Protein AF-A0A7C6R7B2-F1 (afdb_monomer)

pLDDT: mean 80.6, std 18.29, range [31.83, 97.38]

Mean predicted aligned error: 9.93 Å

Foldseek 3Di:
DDDPVRVVVLVVVCVVVVVVVCVVLVPLQWDWDADDPVCCVPVVDGTDTDGPWDDEAEDEAEDDPDDWDKFWPDAPPD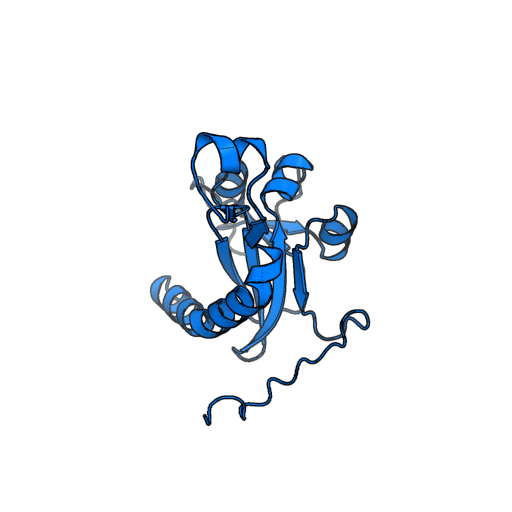DGRLNCLLVPVTQKYKYFYDDPSDTQKIWIFGSVLCNVVCVSVDDADWDADPVNRITIDTDHPVNCVVSPGTSDIDDPPPPPDPDPPPPDPPPPDD

Solvent-accessible surface area (backbone atoms only — not comparable to full-atom values): 10541 Å² total; per-residue (Å²): 132,84,51,71,67,57,51,50,60,55,52,57,67,47,46,62,60,49,49,54,53,50,62,75,42,39,79,81,56,40,48,77,42,73,44,52,73,69,49,33,76,73,65,75,40,90,61,40,80,42,68,76,60,87,42,72,43,79,45,78,38,71,70,67,98,70,77,55,54,68,43,38,66,38,39,84,91,46,90,32,52,45,60,41,54,72,73,55,74,36,38,30,37,41,43,33,35,23,52,96,88,39,83,64,29,36,39,32,34,35,39,57,54,39,56,74,70,42,68,78,73,54,93,66,79,66,49,64,42,97,81,70,53,39,18,30,33,76,41,48,57,68,59,38,51,76,71,68,25,56,77,47,72,43,57,83,89,49,90,86,70,88,77,82,79,75,79,74,91,77,84,84,82,132

Structure (mmCIF, N/CA/C/O backbone):
data_AF-A0A7C6R7B2-F1
#
_entry.id   AF-A0A7C6R7B2-F1
#
loop_
_atom_site.group_PDB
_atom_site.id
_atom_site.type_symbol
_atom_site.l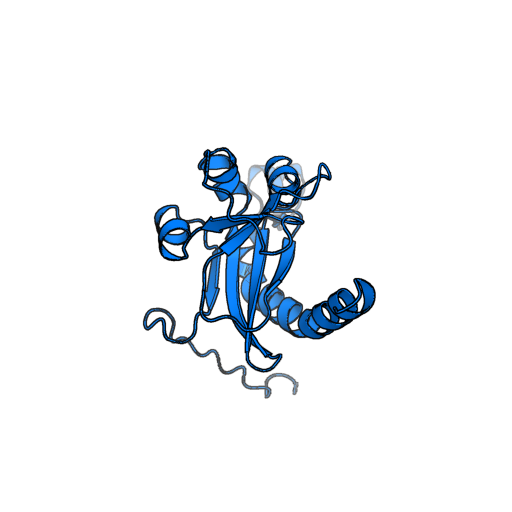abel_atom_id
_atom_site.label_alt_id
_atom_site.label_comp_id
_atom_site.label_asym_id
_atom_site.label_entity_id
_atom_site.label_seq_id
_atom_site.pdbx_PDB_ins_code
_atom_site.Cartn_x
_atom_site.Cartn_y
_atom_site.Cartn_z
_atom_site.occupancy
_atom_site.B_iso_or_equiv
_atom_site.auth_seq_id
_atom_site.auth_comp_id
_atom_site.auth_asym_id
_atom_site.auth_atom_id
_atom_site.pdbx_PDB_model_num
ATOM 1 N N . MET A 1 1 ? 18.801 2.587 -18.909 1.00 51.31 1 MET A N 1
ATOM 2 C CA . MET A 1 1 ? 18.522 2.787 -17.469 1.00 51.31 1 MET A CA 1
ATOM 3 C C . MET A 1 1 ? 17.674 4.034 -17.359 1.00 51.31 1 MET A C 1
ATOM 5 O O . MET A 1 1 ? 18.133 5.063 -17.830 1.00 51.31 1 MET A O 1
ATOM 9 N N . ASN A 1 2 ? 16.469 3.944 -16.797 1.00 64.12 2 ASN A N 1
ATOM 10 C CA . ASN A 1 2 ? 15.669 5.141 -16.526 1.00 64.12 2 ASN A CA 1
ATOM 11 C C . ASN A 1 2 ? 16.267 5.879 -15.327 1.00 64.12 2 ASN A C 1
ATOM 13 O O . ASN A 1 2 ? 16.659 5.254 -14.338 1.00 64.12 2 ASN A O 1
ATOM 17 N N . THR A 1 3 ? 16.313 7.198 -15.406 1.00 80.50 3 THR A N 1
ATOM 18 C CA . THR A 1 3 ? 16.703 8.072 -14.303 1.00 80.50 3 THR A CA 1
ATOM 19 C C . THR A 1 3 ? 15.649 8.049 -13.190 1.00 80.50 3 THR A C 1
ATOM 21 O O . THR A 1 3 ? 14.485 7.696 -13.400 1.00 80.50 3 THR A O 1
ATOM 24 N N . PHE A 1 4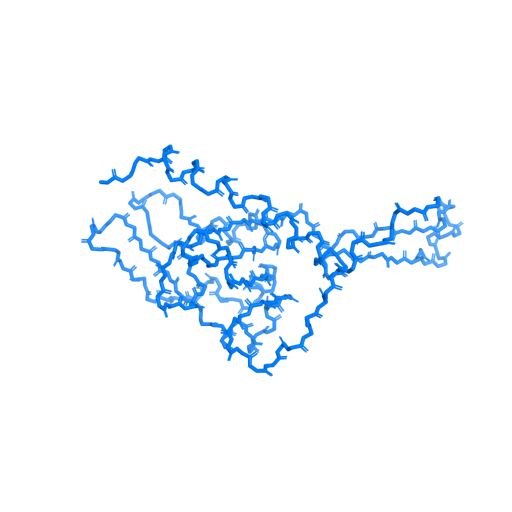 ? 16.039 8.448 -11.975 1.00 75.50 4 PHE A N 1
ATOM 25 C CA . PHE A 1 4 ? 15.098 8.611 -10.859 1.00 75.50 4 PHE A CA 1
ATOM 26 C C . PHE A 1 4 ? 13.929 9.538 -11.231 1.00 75.50 4 PHE A C 1
ATOM 28 O O . PHE A 1 4 ? 12.777 9.216 -10.948 1.00 75.50 4 PHE A O 1
ATOM 35 N N . ALA A 1 5 ? 14.222 10.645 -11.921 1.00 75.25 5 ALA A N 1
ATOM 36 C CA . ALA A 1 5 ? 13.223 11.615 -12.356 1.00 75.25 5 ALA A CA 1
ATOM 37 C C . ALA A 1 5 ? 12.204 11.009 -13.336 1.00 75.25 5 ALA A C 1
ATOM 39 O O . ALA A 1 5 ? 11.006 11.242 -13.197 1.00 75.25 5 ALA A O 1
ATOM 40 N N . GLU A 1 6 ? 12.651 10.186 -14.287 1.00 76.19 6 GLU A N 1
ATOM 41 C CA . GLU A 1 6 ? 11.761 9.505 -15.238 1.00 76.19 6 GLU A CA 1
ATOM 42 C C . GLU A 1 6 ? 10.869 8.462 -14.559 1.00 76.19 6 GLU A C 1
ATOM 44 O O . GLU A 1 6 ? 9.693 8.341 -14.903 1.00 76.19 6 GLU A O 1
ATOM 49 N N . ASN A 1 7 ? 11.398 7.729 -13.574 1.00 76.12 7 ASN A N 1
ATOM 50 C CA . ASN A 1 7 ? 10.598 6.781 -12.800 1.00 76.12 7 ASN A CA 1
ATOM 51 C C . ASN A 1 7 ? 9.548 7.499 -11.951 1.00 76.12 7 ASN A C 1
ATOM 53 O O . ASN A 1 7 ? 8.382 7.122 -12.004 1.00 76.12 7 ASN A O 1
ATOM 57 N N . LYS A 1 8 ? 9.933 8.577 -11.259 1.00 73.81 8 LYS A N 1
ATOM 58 C CA . LYS A 1 8 ? 9.009 9.379 -10.452 1.00 73.81 8 LYS A CA 1
ATOM 59 C C . LYS A 1 8 ? 7.898 9.996 -11.306 1.00 73.81 8 LYS A C 1
ATOM 61 O O . LYS A 1 8 ? 6.725 9.853 -10.986 1.00 73.81 8 LYS A O 1
ATOM 66 N N . LYS A 1 9 ? 8.250 10.595 -12.448 1.00 77.25 9 LYS A N 1
ATOM 67 C CA . LYS A 1 9 ? 7.277 11.175 -13.387 1.00 77.25 9 LYS A CA 1
ATOM 68 C C . LYS A 1 9 ? 6.327 10.127 -13.969 1.00 77.25 9 LYS A C 1
ATOM 70 O O . LYS A 1 9 ? 5.198 10.448 -14.324 1.00 77.25 9 LYS A O 1
ATOM 75 N N . TRP A 1 10 ? 6.780 8.883 -14.122 1.00 81.62 10 TRP A N 1
ATOM 76 C CA . TRP A 1 10 ? 5.914 7.780 -14.530 1.00 81.62 10 TRP A CA 1
ATOM 77 C C . TRP A 1 10 ? 4.939 7.387 -13.412 1.00 81.62 10 TRP A C 1
ATOM 79 O O . TRP A 1 10 ? 3.754 7.246 -13.686 1.00 81.62 10 TRP A O 1
ATOM 89 N N . GLU A 1 11 ? 5.407 7.280 -12.166 1.00 76.06 11 GLU A N 1
ATOM 90 C CA . GLU A 1 11 ? 4.561 6.968 -11.002 1.00 76.06 11 GLU A CA 1
ATOM 91 C C . GLU A 1 11 ? 3.482 8.037 -10.773 1.00 76.06 11 GLU A C 1
ATOM 93 O O . GLU A 1 11 ? 2.323 7.703 -10.538 1.00 76.06 11 GLU A O 1
ATOM 98 N N . GLU A 1 12 ? 3.831 9.318 -10.926 1.00 79.69 12 GLU A N 1
ATOM 99 C CA . GLU A 1 12 ? 2.907 10.452 -10.770 1.00 79.69 12 GLU A CA 1
ATOM 100 C C . GLU A 1 12 ? 1.708 10.392 -11.730 1.00 79.69 12 GLU A C 1
ATOM 102 O O . GLU A 1 12 ? 0.620 10.844 -11.376 1.00 79.69 12 GLU A O 1
ATOM 107 N N . LYS A 1 13 ? 1.854 9.781 -12.915 1.00 84.88 13 LYS A N 1
ATOM 108 C CA . LYS A 1 13 ? 0.733 9.611 -13.860 1.00 84.88 13 LYS A CA 1
ATOM 109 C C . LYS A 1 13 ? -0.373 8.718 -13.304 1.00 84.88 13 LYS A C 1
ATOM 111 O O . LYS A 1 13 ? -1.537 8.928 -13.625 1.00 84.88 13 LYS A O 1
ATOM 116 N N . HIS A 1 14 ? -0.014 7.761 -12.454 1.00 86.56 14 HIS A N 1
ATOM 117 C CA . HIS A 1 14 ? -0.955 6.830 -11.834 1.00 86.56 14 HIS A CA 1
ATOM 118 C C . HIS A 1 14 ? -1.557 7.372 -10.540 1.00 86.56 14 HIS A C 1
ATOM 120 O O . HIS A 1 14 ? -2.411 6.722 -9.942 1.00 86.56 14 HIS A O 1
ATOM 126 N N . PHE A 1 15 ? -1.145 8.563 -10.095 1.00 85.94 15 PHE A N 1
ATOM 127 C CA . PHE A 1 15 ? -1.694 9.165 -8.886 1.00 85.94 15 PHE A CA 1
ATOM 128 C C . PHE A 1 15 ? -3.195 9.451 -9.017 1.00 85.94 15 PHE A C 1
ATOM 130 O O . PHE A 1 15 ? -3.927 9.287 -8.047 1.00 85.94 15 PHE A O 1
ATOM 137 N N . ALA A 1 16 ? -3.671 9.818 -10.212 1.00 84.00 16 ALA A N 1
ATOM 138 C CA . ALA A 1 16 ? -5.098 10.019 -10.458 1.00 84.00 16 ALA A CA 1
ATOM 139 C C . ALA A 1 16 ? -5.905 8.722 -10.250 1.00 84.00 16 ALA A C 1
ATOM 141 O O . ALA A 1 16 ? -6.908 8.734 -9.543 1.00 84.00 16 ALA A O 1
ATOM 142 N N . GLU A 1 17 ? -5.431 7.596 -10.794 1.00 86.56 17 GLU A N 1
ATOM 143 C CA . GLU A 1 17 ? -6.046 6.276 -10.585 1.00 86.56 17 GLU A CA 1
ATOM 144 C C . GLU A 1 17 ? -5.976 5.858 -9.107 1.00 86.56 17 GLU A C 1
ATOM 146 O O . GLU A 1 17 ? -6.975 5.424 -8.536 1.00 86.56 17 GLU A O 1
ATOM 151 N N . ALA A 1 18 ? -4.823 6.058 -8.457 1.00 88.25 18 ALA A N 1
ATOM 152 C CA . ALA A 1 18 ? -4.645 5.779 -7.033 1.00 88.25 18 ALA A CA 1
ATOM 153 C C . ALA A 1 18 ? -5.635 6.565 -6.169 1.00 88.25 18 ALA A C 1
ATOM 155 O O . ALA A 1 18 ? -6.238 6.008 -5.256 1.00 88.25 18 ALA A O 1
ATOM 156 N N . LYS A 1 19 ? -5.816 7.855 -6.470 1.00 86.50 19 LYS A N 1
ATOM 157 C CA . LYS A 1 19 ? -6.746 8.732 -5.763 1.00 86.50 19 LYS A CA 1
ATOM 158 C C . LYS A 1 19 ? -8.175 8.198 -5.861 1.00 86.50 19 LYS A C 1
ATOM 160 O O . LYS A 1 19 ? -8.816 8.056 -4.827 1.00 86.50 19 LYS A O 1
ATOM 165 N N . LEU A 1 20 ? -8.633 7.833 -7.059 1.00 87.69 20 LEU A N 1
ATOM 166 C CA . LEU A 1 20 ? -9.971 7.265 -7.260 1.00 87.69 20 LEU A CA 1
ATOM 167 C C . LEU A 1 20 ? -10.161 5.947 -6.498 1.00 87.69 20 LEU A C 1
ATOM 169 O O . LEU A 1 20 ? -11.192 5.744 -5.856 1.00 87.69 20 LEU A O 1
ATOM 173 N N . ILE A 1 21 ? -9.153 5.067 -6.518 1.00 89.94 21 ILE A N 1
ATOM 174 C CA . ILE A 1 21 ? -9.174 3.830 -5.728 1.00 89.94 21 ILE A CA 1
ATOM 175 C C . ILE A 1 21 ? -9.325 4.173 -4.244 1.00 89.94 21 ILE A C 1
ATOM 177 O O . ILE A 1 21 ? -10.234 3.663 -3.598 1.00 89.94 21 ILE A O 1
ATOM 181 N N . LEU A 1 22 ? -8.496 5.065 -3.701 1.00 88.50 22 LEU A N 1
ATOM 182 C CA . LEU A 1 22 ? -8.554 5.430 -2.285 1.00 88.50 22 LEU A CA 1
ATOM 183 C C . LEU A 1 22 ? -9.885 6.075 -1.895 1.00 88.50 22 LEU A C 1
ATOM 185 O O . LEU A 1 22 ? -10.456 5.684 -0.881 1.00 88.50 22 LEU A O 1
ATOM 189 N N . GLU A 1 23 ? -10.404 6.994 -2.711 1.00 87.12 23 GLU A N 1
ATOM 190 C CA . GLU A 1 23 ? -11.711 7.628 -2.507 1.00 87.12 23 GLU A CA 1
ATOM 191 C C . GLU A 1 23 ? -12.831 6.582 -2.434 1.00 87.12 23 GLU A C 1
ATOM 193 O O . GLU A 1 23 ? -13.648 6.617 -1.514 1.00 87.12 23 GLU A O 1
ATOM 198 N N . SER A 1 24 ? -12.806 5.576 -3.315 1.00 87.56 24 SER A N 1
ATOM 199 C CA . SER A 1 24 ? -13.779 4.474 -3.293 1.00 87.56 24 SER A CA 1
ATOM 200 C C . SER A 1 24 ? -13.667 3.562 -2.062 1.00 87.56 24 SER A C 1
ATOM 202 O O . SER A 1 24 ? -14.626 2.873 -1.717 1.00 87.56 24 SER A O 1
ATOM 204 N N . GLN A 1 25 ? -12.510 3.540 -1.391 1.00 89.19 25 GLN A N 1
ATOM 205 C CA . GLN A 1 25 ? -12.268 2.716 -0.204 1.00 89.19 25 GLN A CA 1
ATOM 206 C C . GLN A 1 25 ? -12.350 3.507 1.109 1.00 89.19 25 GLN A C 1
ATOM 208 O O . GLN A 1 25 ? -12.149 2.919 2.172 1.00 89.19 25 GLN A O 1
ATOM 213 N N . LEU A 1 26 ? -12.678 4.806 1.077 1.00 82.12 26 LEU A N 1
ATOM 214 C CA . LEU A 1 26 ? -12.715 5.651 2.277 1.00 82.12 26 LEU A CA 1
ATOM 215 C C . LEU A 1 26 ? -13.599 5.074 3.383 1.00 82.12 26 LEU A C 1
ATOM 217 O O . LEU A 1 26 ? -13.198 5.098 4.540 1.00 82.12 26 LEU A O 1
ATOM 221 N N . SER A 1 27 ? -14.746 4.481 3.047 1.00 80.06 27 SER A N 1
ATOM 222 C CA . SER A 1 27 ? -15.651 3.862 4.028 1.00 80.06 27 SER A CA 1
ATOM 223 C C . SER A 1 27 ? -15.034 2.685 4.795 1.00 80.06 27 SER A C 1
ATOM 225 O O . SER A 1 27 ? -15.489 2.360 5.888 1.00 80.06 27 SER A O 1
ATOM 227 N N . LYS A 1 28 ? -13.989 2.049 4.251 1.00 82.12 28 LYS A N 1
ATOM 228 C CA . LYS A 1 28 ? -13.241 0.967 4.913 1.00 82.12 28 LYS A CA 1
ATOM 229 C C . LYS A 1 28 ? -12.073 1.483 5.758 1.00 82.12 28 LYS A C 1
ATOM 231 O O . LYS A 1 28 ? -11.548 0.748 6.588 1.00 82.12 28 LYS A O 1
ATOM 236 N N . ILE A 1 29 ? -11.650 2.722 5.516 1.00 76.06 29 ILE A N 1
ATOM 237 C CA . ILE A 1 29 ? -10.459 3.369 6.090 1.00 76.06 29 ILE A CA 1
ATOM 238 C C . ILE A 1 29 ? -10.853 4.416 7.149 1.00 76.06 29 ILE A C 1
ATOM 240 O O . ILE A 1 29 ? -10.054 4.745 8.025 1.00 76.06 29 ILE A O 1
ATOM 244 N N . VAL A 1 30 ? -12.080 4.938 7.081 1.00 71.81 30 VAL A N 1
ATOM 245 C CA . VAL A 1 30 ? -12.638 5.980 7.947 1.00 71.81 30 VAL A CA 1
ATOM 246 C C . VAL A 1 30 ? -13.838 5.424 8.705 1.00 71.81 30 VAL A C 1
ATOM 248 O O . VAL A 1 30 ? -14.787 4.937 8.092 1.00 71.81 30 VAL A O 1
ATOM 251 N N . LYS A 1 31 ? -13.837 5.547 10.039 1.00 65.25 31 LYS A N 1
ATOM 252 C CA . LYS A 1 31 ? -14.964 5.139 10.882 1.00 65.25 31 LYS A CA 1
ATOM 253 C C . LYS A 1 31 ? -15.702 6.361 11.424 1.00 65.25 31 LYS A C 1
ATOM 255 O O . LYS A 1 31 ? -15.265 7.027 12.356 1.00 65.25 31 LYS A O 1
ATOM 260 N N . ILE A 1 32 ? -16.873 6.633 10.868 1.00 62.56 32 ILE A N 1
ATOM 261 C CA . ILE A 1 32 ? -17.769 7.659 11.404 1.00 62.56 32 ILE A CA 1
ATOM 262 C C . ILE A 1 32 ? -18.665 6.997 12.454 1.00 62.56 32 ILE A C 1
ATOM 264 O O . ILE A 1 32 ? -19.318 5.997 12.157 1.00 62.56 32 ILE A O 1
ATOM 268 N N . SER A 1 33 ? -18.683 7.517 13.682 1.00 59.91 33 SER A N 1
ATOM 269 C CA . SER A 1 33 ? -19.543 7.016 14.760 1.00 59.91 33 SER A CA 1
ATOM 270 C C . SER A 1 33 ? -20.260 8.158 15.472 1.00 59.91 33 SER A C 1
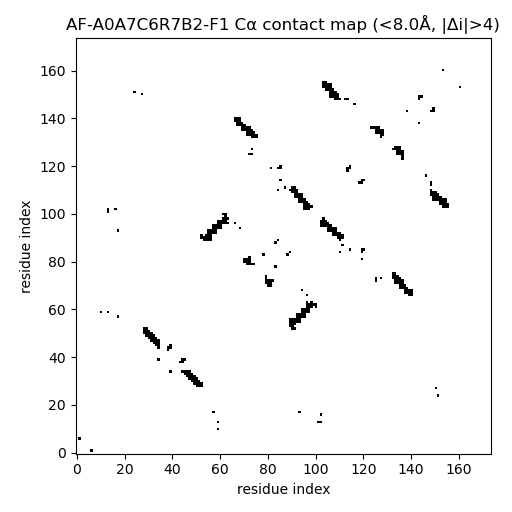ATOM 272 O O . SER A 1 33 ? -19.740 9.265 15.580 1.00 59.91 33 SER A O 1
ATOM 274 N N . LEU A 1 34 ? -21.461 7.893 15.981 1.00 55.09 34 LEU A N 1
ATOM 275 C CA . LEU A 1 34 ? -22.108 8.820 16.908 1.00 55.09 34 LEU A CA 1
ATOM 276 C C . LEU A 1 34 ? -21.287 8.904 18.201 1.00 55.09 34 LEU A C 1
ATOM 278 O O . LEU A 1 34 ? -20.650 7.920 18.594 1.00 55.09 34 LEU A O 1
ATOM 282 N N . ALA A 1 35 ? -21.277 10.085 18.819 1.00 57.59 35 ALA A N 1
ATOM 283 C CA . ALA A 1 35 ? -20.662 10.278 20.125 1.00 57.59 35 ALA A CA 1
ATOM 284 C C . ALA A 1 35 ? -21.352 9.370 21.157 1.00 57.59 35 ALA A C 1
ATOM 286 O O . ALA A 1 35 ? -22.544 9.069 21.040 1.00 57.59 35 ALA A O 1
ATOM 287 N N . THR A 1 36 ? -20.607 8.883 22.149 1.00 62.72 36 THR A N 1
ATOM 288 C CA . THR A 1 36 ? -21.240 8.140 23.248 1.00 62.72 36 THR A CA 1
ATOM 289 C C . THR A 1 36 ? -22.083 9.094 24.108 1.00 62.72 36 THR A C 1
ATOM 291 O O . THR A 1 36 ? -21.806 10.293 24.124 1.00 62.72 36 THR A O 1
ATOM 294 N N . PRO A 1 37 ? -23.076 8.598 24.875 1.00 59.75 37 PRO A N 1
ATOM 295 C CA . PRO A 1 37 ? -23.883 9.450 25.755 1.00 59.75 37 PRO A CA 1
ATOM 296 C C . PRO A 1 37 ? -23.047 10.288 26.737 1.00 59.75 37 PRO A C 1
ATOM 298 O O . PRO A 1 37 ? -23.401 11.418 27.044 1.00 59.75 37 PRO A O 1
ATOM 301 N N . GLU A 1 38 ? -21.909 9.766 27.202 1.00 62.06 38 GLU A N 1
ATOM 302 C CA . GLU A 1 38 ? -20.988 10.506 28.073 1.00 62.06 38 GLU A CA 1
ATOM 303 C C . GLU A 1 38 ? -20.272 11.653 27.346 1.00 62.06 38 GLU A C 1
ATOM 305 O O . GLU A 1 38 ? -20.106 12.725 27.926 1.00 62.06 38 GLU A O 1
ATOM 310 N N . GLU A 1 39 ? -19.876 11.467 26.083 1.00 59.78 39 GLU A N 1
ATOM 311 C CA . GLU A 1 39 ? -19.257 12.515 25.258 1.00 59.78 39 GLU A CA 1
ATOM 312 C C . GLU A 1 39 ? -20.278 13.594 24.865 1.00 59.78 39 GLU A C 1
ATOM 314 O O . GLU A 1 39 ? -19.968 14.783 24.920 1.00 59.78 39 GLU A O 1
ATOM 319 N N . ASP A 1 40 ? -21.510 13.192 24.552 1.00 54.62 40 ASP A N 1
ATOM 320 C CA . ASP A 1 40 ? -22.618 14.089 24.209 1.00 54.62 40 ASP A CA 1
ATOM 321 C C . ASP A 1 40 ? -23.010 14.985 25.402 1.00 54.62 40 ASP A C 1
ATOM 323 O O . ASP A 1 40 ? -23.092 16.210 25.296 1.00 54.62 40 ASP A O 1
ATOM 327 N N . MET A 1 41 ? -23.118 14.393 26.597 1.00 56.31 41 MET A N 1
ATOM 328 C CA . MET A 1 41 ? -23.484 15.110 27.824 1.00 56.31 41 MET A CA 1
ATOM 329 C C . MET A 1 41 ? -22.385 16.031 28.378 1.00 56.31 41 MET A C 1
ATOM 331 O O . MET A 1 41 ? -22.698 16.935 29.154 1.00 56.31 41 MET A O 1
ATOM 335 N N . THR A 1 42 ? -21.112 15.817 28.028 1.00 58.41 42 THR A N 1
ATOM 336 C CA . THR A 1 42 ? -19.983 16.596 28.580 1.00 58.41 42 THR A CA 1
ATOM 337 C C . THR A 1 42 ? -19.355 17.572 27.589 1.00 58.41 42 THR A C 1
ATOM 339 O O . THR A 1 42 ? -18.848 18.609 28.017 1.00 58.41 42 THR A O 1
ATOM 342 N N . MET A 1 43 ? -19.407 17.282 26.285 1.00 59.34 43 MET A N 1
ATOM 343 C CA . MET A 1 43 ? -18.734 18.067 25.240 1.00 59.34 43 MET A CA 1
ATOM 344 C C . MET A 1 43 ? -19.703 18.702 24.226 1.00 59.34 43 MET A C 1
ATOM 346 O O . MET A 1 43 ? -19.238 19.391 23.320 1.00 59.34 43 MET A O 1
ATOM 350 N N . ALA A 1 44 ? -21.024 18.506 24.373 1.00 53.22 44 ALA A N 1
ATOM 351 C CA . ALA A 1 44 ? -22.071 19.066 23.503 1.00 53.22 44 ALA A CA 1
ATOM 352 C C . ALA A 1 44 ? -21.784 18.855 22.003 1.00 53.22 44 ALA A C 1
ATOM 354 O O . ALA A 1 44 ? -21.747 19.807 21.220 1.00 53.22 44 ALA A O 1
ATOM 355 N N . THR A 1 45 ? -21.477 17.617 21.611 1.00 56.06 45 THR A N 1
ATOM 356 C CA . THR A 1 45 ? -21.059 17.283 20.243 1.00 56.06 45 THR A CA 1
ATOM 357 C C . THR A 1 45 ? -21.964 16.195 19.660 1.00 56.06 45 THR A C 1
ATOM 359 O O . THR A 1 45 ? -21.871 15.043 20.071 1.00 56.06 45 THR A O 1
ATOM 362 N N . ASP A 1 46 ? -22.781 16.537 18.653 1.00 58.28 46 ASP A N 1
ATOM 363 C CA . ASP A 1 46 ? -23.793 15.637 18.058 1.00 58.28 46 ASP A CA 1
ATOM 364 C C . ASP A 1 46 ? -23.193 14.417 17.325 1.00 58.28 46 ASP A C 1
ATOM 366 O O . ASP A 1 46 ? -23.840 13.383 17.145 1.00 58.28 46 ASP A O 1
ATOM 370 N N . ALA A 1 47 ? -21.945 14.521 16.856 1.00 55.19 47 ALA A N 1
ATOM 371 C CA . ALA A 1 47 ? -21.264 13.457 16.125 1.00 55.19 47 ALA A CA 1
ATOM 372 C C . ALA A 1 47 ? -19.744 13.506 16.314 1.00 55.19 47 ALA A C 1
ATOM 374 O O . ALA A 1 47 ? -19.139 14.579 16.357 1.00 55.19 47 ALA A O 1
ATOM 375 N N . LYS A 1 48 ? -19.108 12.327 16.346 1.00 62.72 48 LYS A N 1
ATOM 376 C CA . LYS A 1 48 ? -17.653 12.179 16.454 1.00 62.72 48 LYS A CA 1
ATOM 377 C C . LYS A 1 48 ? -17.096 11.402 15.264 1.00 62.72 48 LYS A C 1
ATOM 379 O O . LYS A 1 48 ? -17.207 10.182 15.159 1.00 62.72 48 LYS A O 1
ATOM 384 N N . ILE A 1 49 ? -16.426 12.111 14.365 1.00 64.19 49 ILE A N 1
ATOM 385 C CA . ILE A 1 49 ? -15.733 11.485 13.236 1.00 64.19 49 ILE A CA 1
ATOM 386 C C . ILE A 1 49 ? -14.386 10.951 13.733 1.00 64.19 49 ILE A C 1
ATOM 388 O O . ILE A 1 49 ? -13.522 11.731 14.132 1.00 64.19 49 ILE A O 1
ATOM 392 N N . VAL A 1 50 ? -14.191 9.629 13.704 1.00 62.62 50 VAL A N 1
ATOM 393 C CA . VAL A 1 50 ? -12.927 8.992 14.099 1.00 62.62 50 VAL A CA 1
ATOM 394 C C . VAL A 1 50 ? -12.205 8.472 12.857 1.00 62.62 50 VAL A C 1
ATOM 396 O O . VAL A 1 50 ? -12.573 7.471 12.244 1.00 62.62 50 VAL A O 1
ATOM 399 N N . LEU A 1 51 ? -11.121 9.142 12.480 1.00 63.94 51 LEU A N 1
ATOM 400 C CA . LEU A 1 51 ? -10.227 8.626 11.447 1.00 63.94 51 LEU A CA 1
ATOM 401 C C . LEU A 1 51 ? -9.429 7.457 12.042 1.00 63.94 51 LEU A C 1
ATOM 403 O O . LEU A 1 51 ? -8.688 7.640 13.004 1.00 63.94 51 LEU A O 1
ATOM 407 N N . THR A 1 52 ? -9.580 6.248 11.492 1.00 66.88 52 THR A N 1
ATOM 408 C CA . THR A 1 52 ? -8.909 5.034 12.005 1.00 66.88 52 THR A CA 1
ATOM 409 C C . THR A 1 52 ? -7.433 4.920 11.608 1.00 66.88 52 THR A C 1
ATOM 411 O O . THR A 1 52 ? -6.797 3.903 11.864 1.00 66.88 52 THR A O 1
ATOM 414 N N . GLY A 1 53 ? -6.871 5.977 11.028 1.00 67.69 53 GLY A N 1
ATOM 415 C CA . GLY A 1 53 ? -5.456 6.100 10.711 1.00 67.69 53 GLY A CA 1
ATOM 416 C C . GLY A 1 53 ? -5.149 7.432 10.034 1.00 67.69 53 GLY A C 1
ATOM 417 O O . GLY A 1 53 ? -6.036 8.229 9.723 1.00 67.69 53 GLY A O 1
ATOM 418 N N . SER A 1 54 ? -3.860 7.677 9.863 1.00 74.12 54 SER A N 1
ATOM 419 C CA . SER A 1 54 ? -3.268 8.986 9.603 1.00 74.12 54 SER A CA 1
ATOM 420 C C . SER A 1 54 ? -2.650 9.112 8.213 1.00 74.12 54 SER A C 1
ATOM 422 O O . SER A 1 54 ? -2.545 10.221 7.691 1.00 74.12 54 SER A O 1
ATOM 424 N N . SER A 1 55 ? -2.210 8.002 7.609 1.00 86.88 55 SER A N 1
ATOM 425 C CA . SER A 1 55 ? -1.392 8.058 6.395 1.00 86.88 55 SER A CA 1
ATOM 426 C C . SER A 1 55 ? -1.433 6.787 5.547 1.00 86.88 55 SER A C 1
ATOM 428 O O . SER A 1 55 ? -1.472 5.661 6.051 1.00 86.88 55 SER A O 1
ATOM 430 N N . ILE A 1 56 ? -1.377 6.989 4.228 1.00 90.25 56 ILE A N 1
ATOM 431 C CA . ILE A 1 56 ? -1.383 5.933 3.213 1.00 90.25 56 ILE A CA 1
ATOM 432 C C . ILE A 1 56 ? -0.101 6.046 2.384 1.00 90.25 56 ILE A C 1
ATOM 434 O O . ILE A 1 56 ? 0.151 7.083 1.770 1.00 90.25 56 ILE A O 1
ATOM 438 N N . ALA A 1 57 ? 0.705 4.986 2.346 1.00 92.62 57 ALA A N 1
ATOM 439 C CA . ALA A 1 57 ? 1.807 4.865 1.396 1.00 92.62 57 ALA A CA 1
ATOM 440 C C . ALA A 1 57 ? 1.305 4.285 0.067 1.00 92.62 57 ALA A C 1
ATOM 442 O O . ALA A 1 57 ? 0.401 3.452 0.045 1.00 92.62 57 ALA A O 1
ATOM 443 N N . LEU A 1 58 ? 1.915 4.706 -1.042 1.00 92.81 58 LEU A N 1
ATOM 444 C CA . LEU A 1 58 ? 1.572 4.236 -2.381 1.00 92.81 58 LEU A CA 1
ATOM 445 C C . LEU A 1 58 ? 2.790 3.637 -3.073 1.00 92.81 58 LEU A C 1
ATOM 447 O O . LEU A 1 58 ? 3.880 4.215 -3.054 1.00 92.81 58 LEU A O 1
ATOM 451 N N . ARG A 1 59 ? 2.572 2.524 -3.774 1.00 92.75 59 ARG A N 1
ATOM 452 C CA . ARG A 1 59 ? 3.535 1.990 -4.730 1.00 92.75 59 ARG A CA 1
ATOM 453 C C . ARG A 1 59 ? 2.871 1.477 -5.987 1.00 92.75 59 ARG A C 1
ATOM 455 O O . ARG A 1 59 ? 1.923 0.701 -5.937 1.00 92.75 59 ARG A O 1
ATOM 462 N N . VAL A 1 60 ? 3.458 1.860 -7.115 1.00 92.38 60 VAL A N 1
ATOM 463 C CA . VAL A 1 60 ? 3.057 1.396 -8.440 1.00 92.38 60 VAL A CA 1
ATOM 464 C C . VAL A 1 60 ? 4.123 0.455 -8.979 1.00 92.38 60 VAL A C 1
ATOM 466 O O . VAL A 1 60 ? 5.296 0.809 -9.111 1.00 92.38 60 VAL A O 1
ATOM 469 N N . ARG A 1 61 ? 3.723 -0.770 -9.294 1.00 90.75 61 ARG A N 1
ATOM 470 C CA . ARG A 1 61 ? 4.564 -1.786 -9.909 1.00 90.75 61 ARG A CA 1
ATOM 471 C C . ARG A 1 61 ? 4.257 -1.834 -11.401 1.00 90.75 61 ARG A C 1
ATOM 473 O O . ARG A 1 61 ? 3.113 -2.022 -11.793 1.00 90.75 61 ARG A O 1
ATOM 480 N N . ARG A 1 62 ? 5.299 -1.667 -12.220 1.00 90.19 62 ARG A N 1
ATOM 481 C CA . ARG A 1 62 ? 5.236 -1.906 -13.671 1.00 90.19 62 ARG A CA 1
ATOM 482 C C . ARG A 1 62 ? 4.858 -3.356 -13.970 1.00 90.19 62 ARG A C 1
ATOM 484 O O . ARG A 1 62 ? 5.034 -4.220 -13.110 1.00 90.19 62 ARG A O 1
ATOM 491 N N . ASP A 1 63 ? 4.445 -3.587 -15.208 1.00 89.81 63 ASP A N 1
ATOM 492 C CA . ASP A 1 63 ? 4.037 -4.892 -15.719 1.00 89.81 63 ASP A CA 1
ATOM 493 C C . ASP A 1 63 ? 4.999 -6.027 -15.337 1.00 89.81 63 ASP A C 1
ATOM 495 O O . ASP A 1 63 ? 6.226 -5.927 -15.443 1.00 89.81 63 ASP A O 1
ATOM 499 N N . THR A 1 64 ? 4.407 -7.084 -14.791 1.00 86.94 64 THR A N 1
ATOM 500 C CA . THR A 1 64 ? 5.068 -8.243 -14.202 1.00 86.94 64 THR A CA 1
ATOM 501 C C . THR A 1 64 ? 4.087 -9.411 -14.154 1.00 86.94 64 THR A C 1
ATOM 503 O O . THR A 1 64 ? 2.899 -9.219 -13.911 1.00 86.94 64 THR A O 1
ATOM 506 N N . GLY A 1 65 ? 4.582 -10.643 -14.302 1.00 85.38 65 GLY A N 1
ATOM 507 C CA . GLY A 1 65 ? 3.768 -11.860 -14.152 1.00 85.38 65 GLY A CA 1
ATOM 508 C C . GLY A 1 65 ? 3.479 -12.262 -12.699 1.00 85.38 65 GLY A C 1
ATOM 509 O O . GLY A 1 65 ? 2.736 -13.204 -12.462 1.00 85.38 65 GLY A O 1
ATOM 510 N N . PHE A 1 66 ? 4.071 -11.570 -11.722 1.00 87.25 66 PHE A N 1
ATOM 511 C CA . PHE A 1 66 ? 3.924 -11.873 -10.293 1.00 87.25 66 PHE A CA 1
ATOM 512 C C . PHE A 1 66 ? 2.954 -10.904 -9.608 1.00 87.25 66 PHE A C 1
ATOM 514 O O . PHE A 1 66 ? 2.922 -9.716 -9.944 1.00 87.25 66 PHE A O 1
ATOM 521 N N . ARG A 1 67 ? 2.199 -11.394 -8.620 1.00 91.19 67 ARG A N 1
ATOM 522 C CA . ARG A 1 67 ? 1.256 -10.604 -7.806 1.00 91.19 67 ARG A CA 1
ATOM 523 C C . ARG A 1 67 ? 1.596 -10.612 -6.319 1.00 91.19 67 ARG A C 1
ATOM 525 O O . ARG A 1 67 ? 0.731 -10.423 -5.481 1.00 91.19 67 ARG A O 1
ATOM 532 N N . ASP A 1 68 ? 2.871 -10.784 -5.996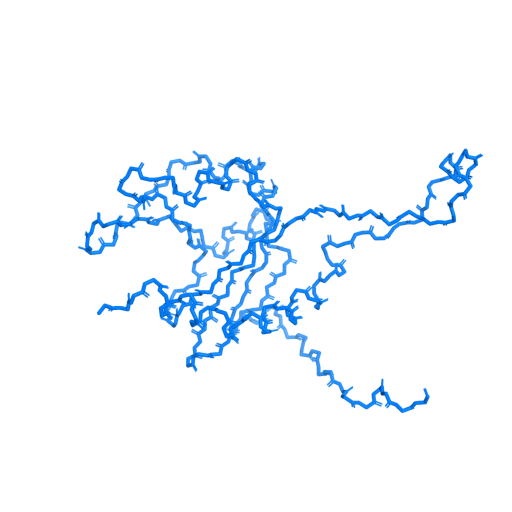 1.00 94.25 68 ASP A N 1
ATOM 533 C CA . ASP A 1 68 ? 3.333 -10.688 -4.616 1.00 94.25 68 ASP A CA 1
ATOM 534 C C . ASP A 1 68 ? 3.485 -9.230 -4.181 1.00 94.25 68 ASP A C 1
ATOM 536 O O . ASP A 1 68 ? 3.978 -8.375 -4.930 1.00 94.25 68 ASP A O 1
ATOM 540 N N . PHE A 1 69 ? 3.126 -8.960 -2.932 1.00 95.44 69 PHE A N 1
ATOM 541 C CA . PHE A 1 69 ? 3.438 -7.707 -2.269 1.00 95.44 69 PHE A CA 1
ATOM 542 C C . PHE A 1 69 ? 4.922 -7.698 -1.901 1.00 95.44 69 PHE A C 1
ATOM 544 O O . PHE A 1 69 ? 5.372 -8.423 -1.015 1.00 95.44 69 PHE A O 1
ATOM 551 N N . THR A 1 70 ? 5.712 -6.896 -2.615 1.00 94.88 70 THR A N 1
ATOM 552 C CA . THR A 1 70 ? 7.167 -6.857 -2.418 1.00 94.88 70 THR A CA 1
ATOM 553 C C . THR A 1 70 ? 7.611 -5.594 -1.695 1.00 94.88 70 THR A C 1
ATOM 555 O O . THR A 1 70 ? 7.380 -4.491 -2.202 1.00 94.88 70 THR A O 1
ATOM 558 N N . ILE A 1 71 ? 8.381 -5.744 -0.622 1.00 94.44 71 ILE A N 1
ATOM 559 C CA . ILE A 1 71 ? 8.976 -4.629 0.123 1.00 94.44 71 ILE A CA 1
ATOM 560 C C . ILE A 1 71 ? 10.489 -4.633 -0.091 1.00 94.44 71 ILE A C 1
ATOM 562 O O . ILE A 1 71 ? 11.136 -5.682 -0.034 1.00 94.44 71 ILE A O 1
ATOM 566 N N . ARG A 1 72 ? 11.085 -3.459 -0.337 1.00 93.38 72 ARG A N 1
ATOM 567 C CA . ARG A 1 72 ? 12.549 -3.343 -0.409 1.00 93.38 72 ARG A CA 1
ATOM 568 C C . ARG A 1 72 ? 13.168 -3.561 0.974 1.00 93.38 72 ARG A C 1
ATOM 570 O O . ARG A 1 72 ? 12.963 -2.748 1.873 1.00 93.38 72 ARG A O 1
ATOM 577 N N . ALA A 1 73 ? 13.979 -4.606 1.095 1.00 93.19 73 ALA A N 1
ATOM 578 C CA . ALA A 1 73 ? 14.665 -5.007 2.324 1.00 93.19 73 ALA A CA 1
ATOM 579 C C . ALA A 1 73 ? 16.190 -4.811 2.273 1.00 93.19 73 ALA A C 1
ATOM 581 O O . ALA A 1 73 ? 16.869 -5.005 3.272 1.00 93.19 73 ALA A O 1
ATOM 582 N N . TYR A 1 74 ? 16.742 -4.404 1.123 1.00 92.31 74 TYR A N 1
ATOM 583 C CA . TYR A 1 74 ? 18.157 -4.051 0.993 1.00 92.31 74 TYR A CA 1
ATOM 584 C C . TYR A 1 74 ? 18.358 -2.862 0.048 1.00 92.31 74 TYR A C 1
ATOM 586 O O . TYR A 1 74 ? 17.705 -2.781 -1.000 1.00 92.31 74 TYR A O 1
ATOM 594 N N . ASN A 1 75 ? 19.269 -1.950 0.410 1.00 91.19 75 ASN A N 1
ATOM 595 C CA . ASN A 1 75 ? 19.582 -0.742 -0.360 1.00 91.19 75 ASN A CA 1
ATOM 596 C C . ASN A 1 75 ? 21.005 -0.191 -0.096 1.00 91.19 75 ASN A C 1
ATOM 598 O O . ASN A 1 75 ? 21.158 0.959 0.311 1.00 91.19 75 ASN A O 1
ATOM 602 N N . ARG A 1 76 ? 22.059 -0.997 -0.295 1.00 87.75 76 ARG A N 1
ATOM 603 C CA . ARG A 1 76 ? 23.477 -0.562 -0.177 1.00 87.75 76 ARG A CA 1
ATOM 604 C C . ARG A 1 76 ? 23.787 0.272 1.085 1.00 87.75 76 ARG A C 1
ATOM 606 O O . ARG A 1 76 ? 24.434 1.309 1.002 1.00 87.75 76 ARG A O 1
ATOM 613 N N . GLY A 1 77 ? 23.282 -0.152 2.244 1.00 81.88 77 GLY A N 1
ATOM 614 C CA . GLY A 1 77 ? 23.495 0.538 3.526 1.00 81.88 77 GLY A CA 1
ATOM 615 C C . GLY A 1 77 ? 22.617 1.772 3.772 1.00 81.88 77 GLY A C 1
ATOM 616 O O . GLY A 1 77 ? 22.674 2.345 4.853 1.00 81.88 77 GLY A O 1
ATOM 617 N N . ASN A 1 78 ? 21.778 2.172 2.813 1.00 90.31 78 ASN A N 1
ATOM 618 C CA . ASN A 1 78 ? 20.753 3.188 3.035 1.00 90.31 78 ASN A CA 1
ATOM 619 C C . ASN A 1 78 ? 19.507 2.572 3.659 1.00 90.31 78 ASN A C 1
ATOM 621 O O . ASN A 1 78 ? 19.169 1.417 3.383 1.00 90.31 78 ASN A O 1
ATOM 625 N N . LYS A 1 79 ? 18.759 3.416 4.374 1.00 90.75 79 LYS A N 1
ATOM 626 C CA . LYS A 1 79 ? 17.469 3.051 4.949 1.00 90.75 79 LYS A CA 1
ATOM 627 C C . LYS A 1 79 ? 16.539 2.452 3.895 1.00 90.75 79 LYS A C 1
ATOM 629 O O . LYS A 1 79 ? 16.319 3.009 2.811 1.00 90.75 79 LYS A O 1
ATOM 634 N N . THR A 1 80 ? 16.016 1.288 4.216 1.00 93.00 80 THR A N 1
ATOM 635 C CA . THR A 1 80 ? 15.190 0.456 3.357 1.00 93.00 80 THR A CA 1
ATOM 636 C C . THR A 1 80 ? 13.714 0.768 3.556 1.00 93.00 80 THR A C 1
ATOM 638 O O . THR A 1 80 ? 13.306 1.565 4.402 1.00 93.00 80 THR A O 1
ATOM 641 N N . GLU A 1 81 ? 12.883 0.188 2.701 1.00 92.06 81 GLU A N 1
ATOM 642 C CA . GLU A 1 81 ? 11.440 0.340 2.819 1.00 92.06 81 GLU A CA 1
ATOM 643 C C . GLU A 1 81 ? 10.915 -0.418 4.037 1.00 92.06 81 GLU A C 1
ATOM 645 O O . GLU A 1 81 ? 10.135 0.150 4.793 1.00 92.06 81 GLU A O 1
ATOM 650 N N . ILE A 1 82 ? 11.410 -1.637 4.281 1.00 93.56 82 ILE A N 1
ATOM 651 C CA . ILE A 1 82 ? 10.996 -2.441 5.435 1.00 93.56 82 ILE A CA 1
ATOM 652 C C . ILE A 1 82 ? 11.303 -1.745 6.765 1.00 93.56 82 ILE A C 1
ATOM 654 O O . ILE A 1 82 ? 10.429 -1.687 7.619 1.00 93.56 82 ILE A O 1
ATOM 658 N N . GLU A 1 83 ? 12.479 -1.128 6.915 1.00 93.31 83 GLU A N 1
ATOM 659 C CA . GLU A 1 83 ? 12.839 -0.388 8.135 1.00 93.31 83 GLU A CA 1
ATOM 660 C C . GLU A 1 83 ? 11.866 0.762 8.405 1.00 93.31 83 GLU A C 1
ATOM 662 O O . GLU A 1 83 ? 11.371 0.907 9.517 1.00 93.31 83 GLU A O 1
ATOM 667 N N . LYS A 1 84 ? 11.504 1.534 7.374 1.00 94.00 84 LYS A N 1
ATOM 668 C CA . LYS A 1 84 ? 10.505 2.604 7.512 1.00 94.00 84 LYS A CA 1
ATOM 669 C C . LYS A 1 84 ? 9.129 2.058 7.904 1.00 94.00 84 LYS A C 1
ATOM 671 O O . LYS A 1 84 ? 8.436 2.660 8.716 1.00 94.00 84 LYS A O 1
ATOM 676 N N . LEU A 1 85 ? 8.715 0.926 7.333 1.00 94.50 85 LEU A N 1
ATOM 677 C CA . LEU A 1 85 ? 7.421 0.316 7.653 1.00 94.50 85 LEU A CA 1
ATOM 678 C C . LEU A 1 85 ? 7.369 -0.221 9.091 1.00 94.50 85 LEU A C 1
ATOM 680 O O . LEU A 1 85 ? 6.327 -0.083 9.738 1.00 94.50 85 LEU A O 1
ATOM 684 N N . ARG A 1 86 ? 8.484 -0.765 9.599 1.00 94.56 86 ARG A N 1
ATOM 685 C CA . ARG A 1 86 ? 8.645 -1.172 11.006 1.00 94.56 86 ARG A CA 1
ATOM 686 C C . ARG A 1 86 ? 8.536 0.018 11.958 1.00 94.56 86 ARG A C 1
ATOM 688 O O . ARG A 1 86 ? 7.859 -0.071 12.972 1.00 94.56 86 ARG A O 1
ATOM 695 N N . GLU A 1 87 ? 9.109 1.158 11.582 1.00 93.94 87 GLU A N 1
ATOM 696 C CA . GLU A 1 87 ? 9.044 2.411 12.350 1.00 93.94 87 GLU A CA 1
ATOM 697 C C . GLU A 1 87 ? 7.680 3.122 12.311 1.00 93.94 87 GLU A C 1
ATOM 699 O O . GLU A 1 87 ? 7.528 4.184 12.910 1.00 93.94 87 GLU A O 1
ATOM 704 N N . GLY A 1 88 ? 6.682 2.576 11.610 1.00 92.50 88 GLY A N 1
ATOM 705 C CA . GLY A 1 88 ? 5.344 3.169 11.568 1.00 92.50 88 GLY A CA 1
ATOM 706 C C . GLY A 1 88 ? 5.166 4.263 10.514 1.00 92.50 88 GLY A C 1
ATOM 707 O O . GLY A 1 88 ? 4.309 5.121 10.672 1.00 92.50 88 GLY A O 1
ATOM 708 N N . TYR A 1 89 ? 5.932 4.233 9.417 1.00 93.38 89 TYR A N 1
ATOM 709 C CA . TYR A 1 89 ? 5.847 5.239 8.345 1.00 93.38 89 TYR A CA 1
ATOM 710 C C . TYR A 1 89 ? 4.440 5.442 7.749 1.00 93.38 89 TYR A C 1
ATOM 712 O O . TYR A 1 89 ? 4.151 6.521 7.239 1.00 93.38 89 TYR A O 1
ATOM 720 N N . CYS A 1 90 ? 3.589 4.413 7.768 1.00 92.69 90 CYS A N 1
ATOM 721 C CA . CYS A 1 90 ? 2.198 4.516 7.326 1.00 92.69 90 CYS A CA 1
ATOM 722 C C . CYS A 1 90 ? 1.278 3.524 8.048 1.00 92.69 90 CYS A C 1
ATOM 724 O O . CYS A 1 90 ? 1.741 2.500 8.580 1.00 92.69 90 CYS A O 1
ATOM 726 N N . ASP A 1 91 ? -0.021 3.824 8.023 1.00 92.25 91 ASP A N 1
ATOM 727 C CA . ASP A 1 91 ? -1.094 2.972 8.550 1.00 92.25 91 ASP A CA 1
ATOM 728 C C . ASP A 1 91 ? -1.649 2.035 7.483 1.00 92.25 91 ASP A C 1
ATOM 730 O O . ASP A 1 91 ? -1.924 0.869 7.767 1.00 92.25 91 ASP A O 1
ATOM 734 N N . TRP A 1 92 ? -1.730 2.514 6.242 1.00 94.06 92 TRP A N 1
ATOM 735 C CA . TRP A 1 92 ? -2.155 1.711 5.102 1.00 94.06 92 TRP A CA 1
ATOM 736 C C . TRP A 1 92 ? -1.166 1.794 3.950 1.00 94.06 92 TRP A C 1
ATOM 738 O O . TRP A 1 92 ? -0.461 2.790 3.775 1.00 94.06 92 TRP A O 1
ATOM 748 N N . TYR A 1 93 ? -1.142 0.746 3.136 1.00 96.19 93 TYR A N 1
ATOM 749 C CA . TYR A 1 93 ? -0.271 0.658 1.976 1.00 96.19 93 TYR A CA 1
ATOM 750 C C . TYR A 1 93 ? -1.080 0.241 0.750 1.00 96.19 93 TYR A C 1
ATOM 752 O O . TYR A 1 93 ? -1.530 -0.900 0.651 1.00 96.19 93 TYR A O 1
ATOM 760 N N . LEU A 1 94 ? -1.234 1.155 -0.207 1.00 96.31 94 LEU A N 1
ATOM 761 C CA . LEU A 1 94 ? -1.806 0.860 -1.515 1.00 96.31 94 LEU A CA 1
ATOM 762 C C . LEU A 1 94 ? -0.700 0.378 -2.460 1.00 96.31 94 LEU A C 1
ATOM 764 O O . LEU A 1 94 ? 0.217 1.126 -2.809 1.00 96.31 94 LEU A O 1
ATOM 768 N N . TYR A 1 95 ? -0.792 -0.879 -2.878 1.00 96.81 95 TYR A N 1
ATOM 769 C CA . TYR A 1 95 ? 0.128 -1.489 -3.831 1.00 96.81 95 TYR A CA 1
ATOM 770 C C . TYR A 1 95 ? -0.625 -1.819 -5.116 1.00 96.81 95 TYR A C 1
ATOM 772 O O . TYR A 1 95 ? -1.606 -2.558 -5.092 1.00 96.81 95 TYR A O 1
ATOM 780 N N . MET A 1 96 ? -0.173 -1.262 -6.236 1.00 95.75 96 MET A N 1
ATOM 781 C CA . MET A 1 96 ? -0.840 -1.378 -7.534 1.00 95.75 96 MET A CA 1
ATOM 782 C C . MET A 1 96 ? 0.079 -2.039 -8.553 1.00 95.75 96 MET A C 1
ATOM 784 O O . MET A 1 96 ? 1.281 -1.775 -8.567 1.00 95.75 96 MET A O 1
ATOM 788 N N . TRP A 1 97 ? -0.490 -2.836 -9.449 1.00 95.06 97 TRP A N 1
ATOM 789 C CA . TRP A 1 97 ? 0.185 -3.409 -10.608 1.00 95.06 97 TRP A CA 1
ATOM 790 C C . TRP A 1 97 ? -0.413 -2.838 -11.885 1.00 95.06 97 TRP A C 1
ATOM 792 O O . TRP A 1 97 ? -1.635 -2.784 -12.046 1.00 95.06 97 TRP A O 1
ATOM 802 N N . THR A 1 98 ? 0.457 -2.433 -12.805 1.00 92.94 98 THR A N 1
ATOM 803 C CA . THR A 1 98 ? 0.053 -1.921 -14.112 1.00 92.94 98 THR A CA 1
ATOM 804 C C . THR A 1 98 ? 0.306 -2.934 -15.216 1.00 92.94 98 THR A C 1
ATOM 806 O O . THR A 1 98 ? 1.278 -3.677 -15.164 1.00 92.94 98 THR A O 1
ATOM 809 N N . VAL A 1 99 ? -0.550 -2.932 -16.233 1.00 90.44 99 VAL A N 1
ATOM 810 C CA . VAL A 1 99 ? -0.329 -3.587 -17.533 1.00 90.44 99 VAL A CA 1
ATOM 811 C C . VAL A 1 99 ? -0.576 -2.519 -18.585 1.00 90.44 99 VAL A C 1
ATOM 813 O O . VAL A 1 99 ? -1.522 -1.743 -18.446 1.00 90.44 99 VAL A O 1
ATOM 816 N N . ASP A 1 100 ? 0.313 -2.404 -19.570 1.00 87.50 100 ASP A N 1
ATOM 817 C CA . ASP A 1 100 ? 0.243 -1.366 -20.610 1.00 87.50 100 ASP A CA 1
ATOM 818 C C . ASP A 1 100 ? 0.113 0.076 -20.068 1.00 87.50 100 ASP A C 1
ATOM 820 O O . ASP A 1 100 ? -0.488 0.949 -20.688 1.00 87.50 100 ASP A O 1
ATOM 824 N N . ASN A 1 101 ? 0.714 0.359 -18.903 1.00 84.81 101 ASN A N 1
ATOM 825 C CA . ASN A 1 101 ? 0.585 1.634 -18.176 1.00 84.81 101 ASN A CA 1
ATOM 826 C C . ASN A 1 101 ? -0.854 1.981 -17.754 1.00 84.81 101 ASN A C 1
ATOM 828 O O . ASN A 1 101 ? -1.228 3.149 -17.726 1.00 84.81 101 ASN A O 1
ATOM 832 N N . THR A 1 102 ? -1.662 0.994 -17.393 1.00 86.88 102 THR A N 1
ATOM 833 C CA . THR A 1 102 ? -2.943 1.202 -16.700 1.00 86.88 102 THR A CA 1
ATOM 834 C C . THR A 1 102 ? -2.975 0.321 -15.466 1.00 86.88 102 THR A C 1
ATOM 836 O O . THR A 1 102 ? -2.497 -0.815 -15.531 1.00 86.88 102 THR A O 1
ATOM 839 N N . VAL A 1 103 ? -3.505 0.812 -14.343 1.00 90.88 103 VAL A N 1
ATOM 840 C CA . VAL A 1 103 ? -3.669 -0.020 -13.145 1.00 90.88 103 VAL A CA 1
ATOM 841 C C . VAL A 1 103 ? -4.660 -1.137 -13.463 1.00 90.88 103 VAL A C 1
ATOM 843 O O . VAL A 1 103 ? -5.796 -0.891 -13.859 1.00 90.88 103 VAL A O 1
ATOM 846 N N . LYS A 1 104 ? -4.213 -2.386 -13.326 1.00 93.38 104 LYS A N 1
ATOM 847 C CA . LYS A 1 104 ? -5.062 -3.567 -13.522 1.00 93.38 104 LYS A CA 1
ATOM 848 C C . LYS A 1 104 ? -5.457 -4.186 -12.203 1.00 93.38 104 LYS A C 1
ATOM 850 O O . LYS A 1 104 ? -6.629 -4.481 -11.992 1.00 93.38 104 LYS A O 1
ATOM 855 N N . ASP A 1 105 ? -4.482 -4.337 -11.321 1.00 95.25 105 ASP A N 1
ATOM 856 C CA . ASP A 1 105 ? -4.662 -5.024 -10.056 1.00 95.25 105 ASP A CA 1
ATOM 857 C C . ASP A 1 105 ? -4.153 -4.136 -8.927 1.00 95.25 105 ASP A C 1
ATOM 859 O O . ASP A 1 105 ? -3.209 -3.362 -9.110 1.00 95.25 105 ASP A O 1
ATOM 863 N N . TRP A 1 106 ? -4.756 -4.243 -7.751 1.00 96.44 106 TRP A N 1
ATOM 864 C CA . TRP A 1 106 ? -4.305 -3.528 -6.568 1.00 96.44 106 TRP A CA 1
ATOM 865 C C . TRP A 1 106 ? -4.732 -4.229 -5.282 1.00 96.44 106 TRP A C 1
ATOM 867 O O . TRP A 1 106 ? -5.725 -4.956 -5.237 1.00 96.44 106 TRP A O 1
ATOM 877 N N . ILE A 1 107 ? -3.975 -3.974 -4.221 1.00 97.38 107 ILE A N 1
ATOM 878 C CA . ILE A 1 107 ? -4.327 -4.322 -2.847 1.00 97.38 107 ILE A CA 1
ATOM 879 C C . ILE A 1 107 ? -4.113 -3.112 -1.943 1.00 97.38 107 ILE A C 1
ATOM 881 O O . ILE A 1 107 ? -3.180 -2.331 -2.133 1.00 97.38 107 ILE A O 1
ATOM 885 N N . LEU A 1 108 ? -4.969 -2.981 -0.941 1.00 96.31 108 LEU A N 1
ATOM 886 C CA . LEU A 1 108 ? -4.823 -2.050 0.163 1.00 96.31 108 LEU A CA 1
ATOM 887 C C . LEU A 1 108 ? -4.547 -2.856 1.431 1.00 96.31 108 LEU A C 1
ATOM 889 O O . LEU A 1 108 ? -5.406 -3.613 1.886 1.00 96.31 108 LEU A O 1
ATOM 893 N N . VAL A 1 109 ? -3.348 -2.703 1.981 1.00 96.69 109 VAL A N 1
ATOM 894 C CA . VAL A 1 109 ? -2.858 -3.480 3.125 1.00 96.69 109 VAL A CA 1
ATOM 895 C C . VAL A 1 109 ? -2.906 -2.640 4.398 1.00 96.69 109 VAL A C 1
ATOM 897 O O . VAL A 1 109 ? -2.520 -1.472 4.388 1.00 96.69 109 VAL A O 1
ATOM 900 N N . ASP A 1 110 ? -3.353 -3.246 5.495 1.00 95.12 110 ASP A N 1
ATOM 901 C CA . ASP A 1 110 ? -3.295 -2.691 6.846 1.00 95.12 110 ASP A CA 1
ATOM 902 C C . ASP A 1 110 ? -1.896 -2.910 7.441 1.00 95.12 110 ASP A C 1
ATOM 904 O O . ASP A 1 110 ? -1.502 -4.023 7.812 1.00 95.12 110 ASP A O 1
ATOM 908 N N . MET A 1 111 ? -1.123 -1.829 7.533 1.00 95.69 111 MET A N 1
ATOM 909 C CA . MET A 1 111 ? 0.251 -1.887 8.022 1.00 95.69 111 MET A CA 1
ATOM 910 C C . MET A 1 111 ? 0.333 -1.988 9.544 1.00 95.69 111 MET A C 1
ATOM 912 O O . MET A 1 111 ? 1.335 -2.487 10.062 1.00 95.69 111 MET A O 1
ATOM 916 N N . ASN A 1 112 ? -0.711 -1.571 10.265 1.00 93.88 112 ASN A N 1
ATOM 917 C CA . ASN A 1 112 ? -0.797 -1.775 11.707 1.00 93.88 112 ASN A CA 1
ATOM 918 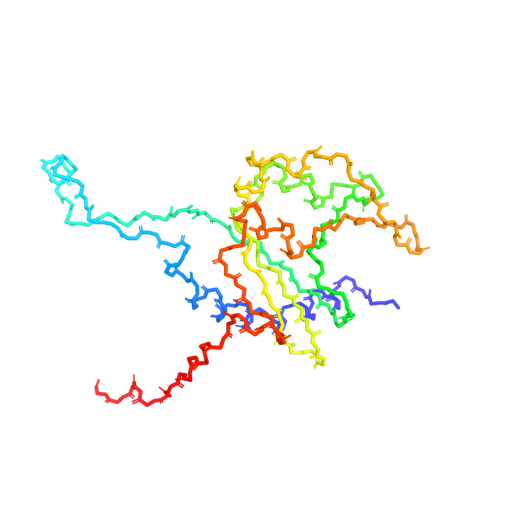C C . ASN A 1 112 ? -0.939 -3.263 12.022 1.00 93.88 112 ASN A C 1
ATOM 920 O O . ASN A 1 112 ? -0.178 -3.785 12.838 1.00 93.88 112 ASN A O 1
ATOM 924 N N . LYS A 1 113 ? -1.821 -3.972 11.312 1.00 94.81 113 LYS A N 1
ATOM 925 C CA . LYS A 1 113 ? -1.939 -5.430 11.447 1.00 94.81 113 LYS A CA 1
ATOM 926 C C . LYS A 1 113 ? -0.685 -6.165 10.980 1.00 94.81 113 LYS A C 1
ATOM 928 O O . LYS A 1 113 ? -0.252 -7.094 11.656 1.00 94.81 113 LYS A O 1
ATOM 933 N N . MET A 1 114 ? -0.047 -5.725 9.889 1.00 95.81 114 MET A N 1
ATOM 934 C CA . MET A 1 114 ? 1.249 -6.282 9.463 1.00 95.81 114 MET A CA 1
ATOM 935 C C . MET A 1 114 ? 2.295 -6.190 10.585 1.00 95.81 114 MET A C 1
ATOM 937 O O . MET A 1 114 ? 2.957 -7.183 10.879 1.00 95.81 114 MET A O 1
ATOM 941 N N . ARG A 1 115 ? 2.416 -5.036 11.259 1.00 95.19 115 ARG A N 1
ATOM 942 C CA . ARG A 1 115 ? 3.309 -4.873 12.421 1.00 95.19 115 ARG A CA 1
ATOM 943 C C . ARG A 1 115 ? 2.915 -5.792 13.581 1.00 95.19 115 ARG A C 1
ATOM 945 O O . ARG A 1 115 ? 3.765 -6.504 14.101 1.00 95.19 115 ARG A O 1
ATOM 952 N N . GLN A 1 116 ? 1.633 -5.820 13.947 1.00 95.00 116 GLN A N 1
ATOM 953 C CA . GLN A 1 116 ? 1.121 -6.638 15.057 1.00 95.00 116 GLN A CA 1
ATOM 954 C C . GLN A 1 116 ? 1.304 -8.145 14.830 1.00 95.00 116 GLN A C 1
ATOM 956 O O . GLN A 1 116 ? 1.553 -8.880 15.779 1.00 95.00 116 GLN A O 1
ATOM 961 N N . SER A 1 117 ? 1.216 -8.604 13.579 1.00 94.88 117 SER A N 1
ATOM 962 C CA . SER A 1 117 ? 1.409 -10.012 13.211 1.00 94.88 117 SER A CA 1
ATOM 963 C C . SER A 1 117 ? 2.861 -10.496 13.317 1.00 94.88 117 SER A C 1
ATOM 965 O O . SER A 1 117 ? 3.109 -11.696 13.246 1.00 94.88 117 SER A O 1
ATOM 967 N N . GLY A 1 118 ? 3.831 -9.581 13.443 1.00 94.12 118 GLY A N 1
ATOM 968 C CA . GLY A 1 118 ? 5.261 -9.902 13.432 1.00 94.12 118 GLY A CA 1
ATOM 969 C C . GLY A 1 118 ? 5.840 -10.203 12.042 1.00 94.12 118 GLY A C 1
ATOM 970 O O . GLY A 1 118 ? 7.051 -10.375 11.921 1.00 94.12 118 GLY A O 1
ATOM 971 N N . LEU A 1 119 ? 5.027 -10.195 10.977 1.00 93.19 119 LEU A N 1
ATOM 972 C CA . LEU A 1 119 ? 5.465 -10.495 9.606 1.00 93.19 119 LEU A CA 1
ATOM 973 C C . LEU A 1 119 ? 6.562 -9.560 9.083 1.00 93.19 119 LEU A C 1
ATOM 975 O O . LEU A 1 119 ? 7.350 -9.952 8.221 1.00 93.19 119 LEU A O 1
ATOM 979 N N . LEU A 1 120 ? 6.620 -8.321 9.578 1.00 93.44 120 LEU A N 1
ATOM 980 C CA . LEU A 1 120 ? 7.693 -7.389 9.228 1.00 93.44 120 LEU A CA 1
ATOM 981 C C . LEU A 1 120 ? 9.010 -7.704 9.946 1.00 93.44 120 LEU A C 1
ATOM 983 O O . LEU A 1 120 ? 10.053 -7.310 9.434 1.00 93.44 120 LEU A O 1
ATOM 987 N N . GLU A 1 121 ? 8.992 -8.394 11.087 1.00 91.25 121 GLU A N 1
ATOM 988 C CA . GLU A 1 121 ? 10.187 -8.735 11.880 1.00 91.25 121 GLU A CA 1
ATOM 989 C C . GLU A 1 121 ? 10.763 -10.114 11.540 1.00 91.25 121 GLU A C 1
ATOM 991 O O . GLU A 1 121 ? 11.926 -10.398 11.828 1.00 91.25 121 GLU A O 1
ATOM 996 N N . GLU A 1 122 ? 9.968 -10.965 10.894 1.00 88.06 122 GLU A N 1
ATOM 997 C CA . GLU A 1 122 ? 10.384 -12.293 10.462 1.00 88.06 122 GLU A CA 1
ATOM 998 C C . GLU A 1 122 ? 11.628 -12.249 9.554 1.00 88.06 122 GLU A C 1
ATOM 1000 O O . GLU A 1 122 ? 11.743 -11.435 8.630 1.00 88.06 122 GLU A O 1
ATOM 1005 N N . GL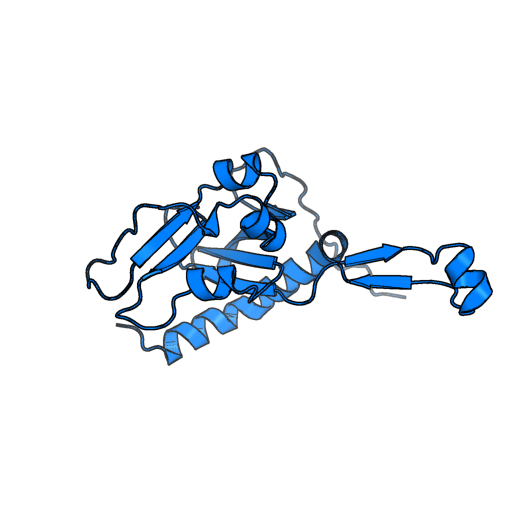N A 1 123 ? 12.563 -13.176 9.785 1.00 84.31 123 GLN A N 1
ATOM 1006 C CA . GLN A 1 123 ? 13.718 -13.361 8.911 1.00 84.31 123 GLN A CA 1
ATOM 1007 C C . GLN A 1 123 ? 13.297 -14.023 7.599 1.00 84.31 123 GLN A C 1
ATOM 1009 O O . GLN A 1 123 ? 13.204 -15.244 7.490 1.00 84.31 123 GLN A O 1
ATOM 1014 N N . ARG A 1 124 ? 13.066 -13.194 6.581 1.00 91.94 124 ARG A N 1
ATOM 1015 C CA . ARG A 1 124 ? 12.746 -13.633 5.220 1.00 91.94 124 ARG A CA 1
ATOM 1016 C C . ARG A 1 124 ? 13.965 -13.607 4.313 1.00 91.94 124 ARG A C 1
ATOM 1018 O O . ARG A 1 124 ? 14.825 -12.732 4.412 1.00 91.94 124 ARG A O 1
ATOM 1025 N N . ASN A 1 125 ? 13.987 -14.529 3.355 1.00 91.31 125 ASN A N 1
ATOM 1026 C CA . ASN A 1 125 ? 15.005 -14.554 2.312 1.00 91.31 125 ASN A CA 1
ATOM 1027 C C . ASN A 1 125 ? 14.910 -13.293 1.444 1.00 91.31 125 ASN A C 1
ATOM 1029 O O . ASN A 1 125 ? 13.942 -13.096 0.707 1.00 91.31 125 ASN A O 1
ATOM 1033 N N . VAL A 1 126 ? 15.941 -12.448 1.504 1.00 92.69 126 VAL A N 1
ATOM 1034 C CA . VAL A 1 126 ? 16.049 -11.262 0.650 1.00 92.69 126 VAL A CA 1
ATOM 1035 C C . VAL A 1 126 ? 16.493 -11.690 -0.744 1.00 92.69 126 VAL A C 1
ATOM 1037 O O . VAL A 1 126 ? 17.612 -12.162 -0.947 1.00 92.69 126 VAL A O 1
ATOM 1040 N N . LYS A 1 127 ? 15.629 -11.481 -1.738 1.00 93.00 127 LYS A N 1
ATOM 1041 C CA . LYS A 1 127 ? 15.961 -11.703 -3.144 1.00 93.00 127 LYS A CA 1
ATOM 1042 C C . LYS A 1 127 ? 16.623 -10.455 -3.718 1.00 93.00 127 LYS A C 1
ATOM 1044 O O . LYS A 1 127 ? 15.980 -9.418 -3.887 1.00 93.00 127 LYS A O 1
ATOM 1049 N N . MET A 1 128 ? 17.911 -10.565 -4.021 1.00 92.06 128 MET A N 1
ATOM 1050 C CA . MET A 1 128 ? 18.695 -9.492 -4.630 1.00 92.06 128 MET A CA 1
ATOM 1051 C C . MET A 1 128 ? 18.350 -9.306 -6.112 1.00 92.06 128 MET A C 1
ATOM 1053 O O . MET A 1 128 ? 18.109 -10.270 -6.842 1.00 92.06 128 MET A O 1
ATOM 1057 N N . ASN A 1 129 ? 18.348 -8.055 -6.569 1.00 86.38 129 ASN A N 1
ATOM 1058 C CA . ASN A 1 129 ? 18.337 -7.737 -7.993 1.00 86.38 129 ASN A CA 1
ATOM 1059 C C . ASN A 1 129 ? 19.663 -8.143 -8.651 1.00 86.38 129 ASN A C 1
ATOM 1061 O O . ASN A 1 129 ? 20.700 -8.218 -7.995 1.00 86.38 129 ASN A O 1
ATOM 1065 N N . ARG A 1 130 ? 19.642 -8.343 -9.977 1.00 85.00 130 ARG A N 1
ATOM 1066 C CA . ARG A 1 130 ? 20.822 -8.760 -10.765 1.00 85.00 130 ARG A CA 1
ATOM 1067 C C . ARG A 1 130 ? 22.034 -7.835 -10.606 1.00 85.00 130 ARG A C 1
ATOM 1069 O O . ARG A 1 130 ? 23.160 -8.281 -10.764 1.00 85.00 130 ARG A O 1
ATOM 1076 N N . ASP A 1 131 ? 21.802 -6.558 -10.323 1.00 85.06 131 ASP A N 1
ATOM 1077 C CA . ASP A 1 131 ? 22.833 -5.531 -10.146 1.00 85.06 131 ASP A CA 1
ATOM 1078 C C . ASP A 1 131 ? 23.384 -5.449 -8.706 1.00 85.06 131 ASP A C 1
ATOM 1080 O O . ASP A 1 131 ? 24.188 -4.563 -8.400 1.00 85.06 131 ASP A O 1
ATOM 1084 N N . ASN A 1 132 ? 22.910 -6.327 -7.810 1.00 83.88 132 ASN A N 1
ATOM 1085 C CA . ASN A 1 132 ? 23.201 -6.350 -6.377 1.00 83.88 132 ASN A CA 1
ATOM 1086 C C . ASN A 1 132 ? 23.030 -4.985 -5.679 1.00 83.88 132 ASN A C 1
ATOM 1088 O O . ASN A 1 132 ? 23.636 -4.724 -4.639 1.00 83.88 132 ASN A O 1
ATOM 1092 N N . SER A 1 133 ? 22.221 -4.079 -6.240 1.00 85.94 133 SER A N 1
ATOM 1093 C CA . SER A 1 133 ? 22.015 -2.741 -5.675 1.00 85.94 133 SER A CA 1
ATOM 1094 C C . SER A 1 133 ? 20.883 -2.703 -4.660 1.00 85.94 133 SER A C 1
ATOM 1096 O O . SER A 1 133 ? 20.921 -1.956 -3.685 1.00 85.94 133 SER A O 1
ATOM 1098 N N . THR A 1 134 ? 19.869 -3.528 -4.885 1.00 89.50 134 THR A N 1
ATOM 1099 C CA . THR A 1 134 ? 18.627 -3.533 -4.124 1.00 89.50 134 THR A CA 1
ATOM 1100 C C . THR A 1 134 ? 18.134 -4.960 -3.957 1.00 89.50 134 THR A C 1
ATOM 1102 O O . THR A 1 134 ? 18.383 -5.816 -4.804 1.00 89.50 134 THR A O 1
ATOM 1105 N N . GLY A 1 135 ? 17.440 -5.217 -2.855 1.00 92.00 135 GLY A N 1
ATOM 1106 C CA . GLY A 1 135 ? 16.865 -6.523 -2.555 1.00 92.00 135 GLY A CA 1
ATOM 1107 C C . GLY A 1 135 ? 15.460 -6.391 -1.998 1.00 92.00 135 GLY A C 1
ATOM 1108 O O . GLY A 1 135 ? 15.114 -5.368 -1.396 1.00 92.00 135 GLY A O 1
ATOM 1109 N N . PHE A 1 136 ? 14.648 -7.417 -2.225 1.00 94.12 136 PHE A N 1
ATOM 1110 C CA . PHE A 1 136 ? 13.235 -7.429 -1.873 1.00 94.12 136 PHE A CA 1
ATOM 1111 C C . PHE A 1 136 ? 12.877 -8.690 -1.103 1.00 94.12 136 PHE A C 1
ATOM 1113 O O . PHE A 1 136 ? 13.387 -9.770 -1.394 1.00 94.12 136 PHE A O 1
ATOM 1120 N N . ILE A 1 137 ? 11.957 -8.533 -0.162 1.00 95.31 137 ILE A N 1
ATOM 1121 C CA . ILE A 1 137 ? 11.166 -9.637 0.375 1.00 95.31 137 ILE A CA 1
ATOM 1122 C C . ILE A 1 137 ? 9.787 -9.605 -0.276 1.00 95.31 137 ILE A C 1
ATOM 1124 O O . ILE A 1 137 ? 9.354 -8.558 -0.766 1.00 95.31 137 ILE A O 1
ATOM 1128 N N . ALA A 1 138 ? 9.121 -10.750 -0.297 1.00 94.94 138 ALA A N 1
ATOM 1129 C CA . ALA A 1 138 ? 7.803 -10.911 -0.884 1.00 94.94 138 ALA A CA 1
ATOM 1130 C C . ALA A 1 138 ? 6.845 -11.526 0.140 1.00 94.94 138 ALA A C 1
ATOM 1132 O O . ALA A 1 138 ? 7.250 -12.370 0.944 1.00 94.94 138 ALA A O 1
ATOM 1133 N N . TYR A 1 139 ? 5.595 -11.087 0.073 1.00 95.81 139 TYR A N 1
ATOM 1134 C CA . TYR A 1 139 ? 4.450 -11.670 0.756 1.00 95.81 139 TYR A CA 1
ATOM 1135 C C . TYR A 1 139 ? 3.434 -12.045 -0.317 1.00 95.81 139 TYR A C 1
ATOM 1137 O O . TYR A 1 139 ? 3.101 -11.208 -1.166 1.00 95.81 139 TYR A O 1
ATOM 1145 N N . SER A 1 140 ? 2.978 -13.294 -0.319 1.00 95.19 140 SER A N 1
ATOM 1146 C CA . SER A 1 140 ? 1.954 -13.714 -1.276 1.00 95.19 140 SER A CA 1
ATOM 1147 C C . SER A 1 140 ? 0.603 -13.116 -0.892 1.00 95.19 140 SER A C 1
ATOM 1149 O O . SER A 1 140 ? 0.357 -12.801 0.272 1.00 95.19 140 SER A O 1
ATOM 1151 N N . ILE A 1 141 ? -0.305 -12.976 -1.859 1.00 94.81 141 ILE A N 1
ATOM 1152 C CA . ILE A 1 141 ? -1.666 -12.504 -1.563 1.00 94.81 141 ILE A CA 1
ATOM 1153 C C . ILE A 1 141 ? -2.352 -13.438 -0.563 1.00 94.81 141 ILE A C 1
ATOM 1155 O O . ILE A 1 141 ? -2.927 -12.962 0.408 1.00 94.81 141 ILE A O 1
ATOM 1159 N N . GLN A 1 142 ? -2.204 -14.752 -0.740 1.00 94.38 142 GLN A N 1
ATOM 1160 C CA . GLN A 1 142 ? -2.807 -15.759 0.135 1.00 94.38 142 GLN A CA 1
ATOM 1161 C C . GLN A 1 142 ? -2.304 -15.645 1.577 1.00 94.38 142 GLN A C 1
ATOM 1163 O O . GLN A 1 142 ? -3.070 -15.825 2.519 1.00 94.38 142 GLN A O 1
ATOM 1168 N N . GLU A 1 143 ? -1.021 -15.332 1.762 1.00 95.56 143 GLU A N 1
ATOM 1169 C CA . GLU A 1 143 ? -0.454 -15.083 3.084 1.00 95.56 143 GLU A CA 1
ATOM 1170 C C . GLU A 1 143 ? -1.067 -13.834 3.724 1.00 95.56 143 GLU A C 1
ATOM 1172 O O . GLU A 1 143 ? -1.517 -13.882 4.867 1.00 95.56 143 GLU A O 1
ATOM 1177 N N . LEU A 1 144 ? -1.150 -12.727 2.980 1.00 96.50 144 LEU A N 1
ATOM 1178 C CA . LEU A 1 144 ? -1.763 -11.499 3.488 1.00 96.50 144 LEU A CA 1
ATOM 1179 C C . LEU A 1 144 ? -3.237 -11.707 3.868 1.00 96.50 144 LEU A C 1
ATOM 1181 O O . LEU A 1 144 ? -3.712 -11.140 4.853 1.00 96.50 144 LEU A O 1
ATOM 1185 N N . GLU A 1 145 ? -3.961 -12.529 3.113 1.00 95.81 145 GLU A N 1
ATOM 1186 C CA . GLU A 1 145 ? -5.348 -12.898 3.404 1.00 95.81 145 GLU A CA 1
ATOM 1187 C C . GLU A 1 145 ? -5.476 -13.783 4.637 1.00 95.81 145 GLU A C 1
ATOM 1189 O O . GLU A 1 145 ? -6.337 -13.523 5.476 1.00 95.81 145 GLU A O 1
ATOM 1194 N N . ALA A 1 146 ? -4.606 -14.785 4.782 1.00 95.62 146 ALA A N 1
ATOM 1195 C CA . ALA A 1 146 ? -4.617 -15.696 5.924 1.00 95.62 146 ALA A CA 1
ATOM 1196 C C . ALA A 1 146 ? -4.447 -14.956 7.261 1.00 95.62 146 ALA A C 1
ATOM 1198 O O . ALA A 1 146 ? -5.032 -15.348 8.268 1.00 95.62 146 ALA A O 1
ATOM 1199 N N . TYR A 1 147 ? -3.696 -13.853 7.257 1.00 95.81 147 TYR A N 1
ATOM 1200 C CA . TYR A 1 147 ? -3.517 -12.978 8.416 1.00 95.81 147 TYR A CA 1
ATOM 1201 C C . TYR A 1 147 ? -4.550 -11.833 8.499 1.00 95.81 147 TYR A C 1
ATOM 1203 O O . TYR A 1 147 ? -4.492 -11.016 9.419 1.00 95.81 147 TYR A O 1
ATOM 1211 N N . GLY A 1 148 ? -5.497 -11.737 7.558 1.00 95.88 148 GLY A N 1
ATOM 1212 C CA . GLY A 1 148 ? -6.531 -10.695 7.546 1.00 95.88 148 GLY A CA 1
ATOM 1213 C C . GLY A 1 148 ? -5.981 -9.275 7.355 1.00 95.88 148 GLY A C 1
ATOM 1214 O O . GLY A 1 148 ? -6.494 -8.321 7.955 1.00 95.88 148 GLY A O 1
ATOM 1215 N N . LEU A 1 149 ? -4.913 -9.143 6.561 1.00 96.44 149 LEU A N 1
ATOM 1216 C CA . LEU A 1 149 ? -4.139 -7.907 6.377 1.00 96.44 149 LEU A CA 1
ATOM 1217 C C . LEU A 1 149 ? -4.619 -7.070 5.191 1.00 96.44 149 LEU A C 1
ATOM 1219 O O . LEU A 1 149 ? -4.283 -5.892 5.095 1.00 96.44 149 LEU A O 1
ATOM 1223 N N . ILE A 1 150 ? -5.400 -7.656 4.283 1.00 96.38 150 ILE A N 1
ATOM 1224 C CA . ILE A 1 150 ? -5.977 -6.948 3.138 1.00 96.38 150 ILE A CA 1
ATOM 1225 C C . ILE A 1 150 ? -7.277 -6.262 3.571 1.00 96.38 150 ILE A C 1
ATOM 1227 O O . ILE A 1 150 ? -8.244 -6.919 3.943 1.00 96.38 150 ILE A O 1
ATOM 1231 N N . VAL A 1 151 ? -7.306 -4.932 3.485 1.00 94.06 151 VAL A N 1
ATOM 1232 C CA . VAL A 1 151 ? -8.508 -4.107 3.707 1.00 94.06 151 VAL A CA 1
ATOM 1233 C C . VAL A 1 151 ? -9.433 -4.182 2.493 1.00 94.06 151 VAL A C 1
ATOM 1235 O O . VAL A 1 151 ? -10.654 -4.278 2.614 1.00 94.06 151 VAL A O 1
ATOM 1238 N N . ALA A 1 152 ? -8.843 -4.116 1.302 1.00 94.62 152 ALA A N 1
ATOM 1239 C CA . ALA A 1 152 ? -9.537 -4.223 0.030 1.00 94.62 152 ALA A CA 1
ATOM 1240 C C . ALA A 1 152 ? -8.561 -4.666 -1.061 1.00 94.62 152 ALA A C 1
ATOM 1242 O O . ALA A 1 152 ? -7.360 -4.407 -0.969 1.00 94.62 152 ALA A O 1
ATOM 1243 N N . LYS A 1 153 ? -9.074 -5.308 -2.105 1.00 95.56 153 LYS A 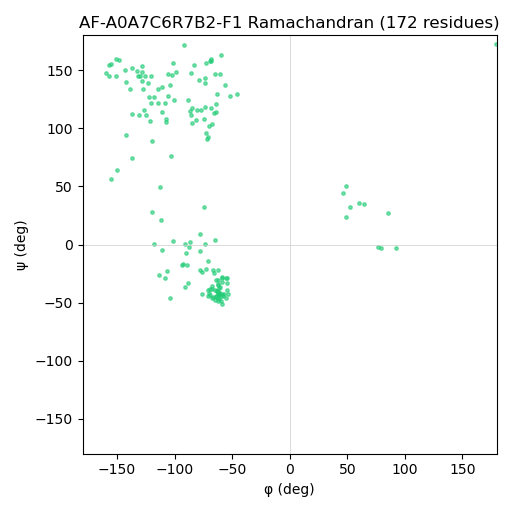N 1
ATOM 1244 C CA . LYS A 1 153 ? -8.292 -5.692 -3.278 1.00 95.56 153 LYS A CA 1
ATOM 1245 C C . LYS A 1 153 ? -9.153 -5.680 -4.533 1.00 95.56 153 LYS A C 1
ATOM 1247 O O . LYS A 1 153 ? -10.369 -5.834 -4.452 1.00 95.56 153 LYS A O 1
ATOM 1252 N N . HIS A 1 154 ? -8.490 -5.576 -5.672 1.00 94.69 154 HIS A N 1
ATOM 1253 C CA . HIS A 1 154 ? -9.026 -5.883 -6.990 1.00 94.69 154 HIS A CA 1
ATOM 1254 C C . HIS A 1 154 ? -7.948 -6.646 -7.752 1.00 94.69 154 HIS A C 1
ATOM 1256 O O . HIS A 1 154 ? -6.902 -6.077 -8.061 1.00 94.69 154 HIS A O 1
ATOM 1262 N N . ILE A 1 155 ? -8.177 -7.927 -8.031 1.00 91.38 155 ILE A N 1
ATOM 1263 C CA . ILE A 1 155 ? -7.252 -8.768 -8.793 1.00 91.38 155 ILE A CA 1
ATOM 1264 C C . ILE A 1 155 ? -8.044 -9.397 -9.941 1.00 91.38 155 ILE A C 1
ATOM 1266 O O . ILE A 1 155 ? -8.966 -10.178 -9.708 1.00 91.38 155 ILE A O 1
ATOM 1270 N N . ASN A 1 156 ? -7.701 -9.065 -11.185 1.00 80.88 156 ASN A N 1
ATOM 1271 C CA . ASN A 1 156 ? -8.339 -9.661 -12.353 1.00 80.88 156 ASN A CA 1
ATOM 1272 C C . ASN A 1 156 ? -8.060 -11.170 -12.388 1.00 80.88 156 ASN A C 1
ATOM 1274 O O . ASN A 1 156 ? -6.911 -11.603 -12.300 1.00 80.88 156 ASN A O 1
ATOM 1278 N N . GLY A 1 157 ? -9.119 -11.968 -12.543 1.00 67.94 157 GLY A N 1
ATOM 1279 C CA . GLY A 1 157 ? -9.045 -13.433 -12.549 1.00 67.94 157 GLY A CA 1
ATOM 1280 C C . GLY A 1 157 ? -9.263 -14.090 -11.184 1.00 67.94 157 GLY A C 1
ATOM 1281 O O . GLY A 1 157 ? -9.324 -15.315 -11.117 1.00 67.94 157 GLY A O 1
ATOM 1282 N N . ASP A 1 158 ? -9.437 -13.308 -10.116 1.00 53.50 158 ASP A N 1
ATOM 1283 C CA . ASP A 1 158 ? -9.935 -13.821 -8.846 1.00 53.50 158 ASP A CA 1
ATOM 1284 C C . ASP A 1 158 ? -11.471 -13.849 -8.880 1.00 53.50 158 ASP A C 1
ATOM 1286 O O . ASP A 1 158 ? -12.146 -12.823 -8.797 1.00 53.50 158 ASP A O 1
ATOM 1290 N N . SER A 1 159 ? -12.045 -15.042 -9.035 1.00 42.88 159 SER A N 1
ATOM 1291 C CA . SER A 1 159 ? -13.497 -15.268 -9.092 1.00 42.88 159 SER A CA 1
ATOM 1292 C C . SER A 1 159 ? -14.245 -14.927 -7.789 1.00 42.88 159 SER A C 1
ATOM 1294 O O . SER A 1 159 ? -15.454 -15.133 -7.715 1.00 42.88 159 SER A O 1
ATOM 1296 N N . SER A 1 160 ? -13.557 -14.402 -6.768 1.00 47.94 160 SER A N 1
ATOM 1297 C CA . SER A 1 160 ? -14.141 -13.998 -5.485 1.00 47.94 160 SER A CA 1
ATOM 1298 C C . SER A 1 160 ? -14.631 -12.542 -5.415 1.00 47.94 160 SER A C 1
ATOM 1300 O O . SER A 1 160 ? -15.308 -12.193 -4.450 1.00 47.94 160 SER A O 1
ATOM 1302 N N . THR A 1 161 ? -14.375 -11.694 -6.421 1.00 43.94 161 THR A N 1
ATOM 1303 C CA . THR A 1 161 ? -14.842 -10.291 -6.416 1.00 43.94 161 THR A CA 1
ATOM 1304 C C . THR A 1 161 ? -15.402 -9.849 -7.771 1.00 43.94 161 THR A C 1
ATOM 1306 O O . THR A 1 161 ? -14.772 -9.081 -8.491 1.00 43.94 161 THR A O 1
ATOM 1309 N N . ASN A 1 162 ? -16.608 -10.306 -8.115 1.00 35.69 162 ASN A N 1
ATOM 1310 C CA . ASN A 1 162 ? -17.425 -9.697 -9.172 1.00 35.69 162 ASN A CA 1
ATOM 1311 C C . ASN A 1 162 ? -18.542 -8.855 -8.540 1.00 35.69 162 ASN A C 1
ATOM 1313 O O . ASN A 1 162 ? -19.703 -9.246 -8.539 1.00 35.69 162 ASN A O 1
ATOM 1317 N N . GLU A 1 163 ? -18.194 -7.675 -8.033 1.00 37.19 163 GLU A N 1
ATOM 1318 C CA . GLU A 1 163 ? -19.137 -6.555 -7.985 1.00 37.19 163 GLU A CA 1
ATOM 1319 C C . GLU A 1 163 ? -18.540 -5.410 -8.796 1.00 37.19 163 GLU A C 1
ATOM 1321 O O . GLU A 1 163 ? -17.790 -4.565 -8.306 1.00 37.19 163 GLU A O 1
ATOM 1326 N N . VAL A 1 164 ? -18.850 -5.429 -10.090 1.00 35.50 164 VAL A N 1
ATOM 1327 C CA . VAL A 1 164 ? -18.632 -4.295 -10.982 1.00 35.50 164 VAL A CA 1
ATOM 1328 C C . VAL A 1 164 ? -19.654 -3.229 -10.596 1.00 35.50 164 VAL A C 1
ATOM 1330 O O . VAL A 1 164 ? -20.786 -3.229 -11.079 1.00 35.50 164 VAL A O 1
ATOM 1333 N N . TRP A 1 165 ? -19.267 -2.310 -9.713 1.00 32.78 165 TRP A N 1
ATOM 1334 C CA . TRP A 1 165 ? -20.008 -1.067 -9.529 1.00 32.78 165 TRP A CA 1
ATOM 1335 C C . TRP A 1 165 ? -19.769 -0.200 -10.763 1.00 32.78 165 TRP A C 1
ATOM 1337 O O . TRP A 1 165 ? -18.800 0.550 -10.861 1.00 32.78 165 TRP A O 1
ATOM 1347 N N . THR A 1 166 ? -20.653 -0.355 -11.746 1.00 31.83 166 THR A N 1
ATOM 1348 C CA . THR A 1 166 ? -20.752 0.575 -12.868 1.00 31.83 166 THR A CA 1
ATOM 1349 C C . THR A 1 166 ? -21.264 1.889 -12.285 1.00 31.83 166 THR A C 1
ATOM 1351 O O . THR A 1 166 ? -22.435 1.991 -11.922 1.00 31.83 166 THR A O 1
ATOM 1354 N N . ILE A 1 167 ? -20.388 2.880 -12.119 1.00 35.09 167 ILE A N 1
ATOM 1355 C CA . ILE A 1 167 ? -20.809 4.227 -11.731 1.00 35.09 167 ILE A CA 1
ATOM 1356 C C . ILE A 1 167 ? -21.545 4.812 -12.938 1.00 35.09 167 ILE A C 1
ATOM 1358 O O . ILE A 1 167 ? -20.923 5.217 -13.917 1.00 35.09 167 ILE A O 1
ATOM 1362 N N . ASN A 1 168 ? -22.878 4.815 -12.889 1.00 34.16 168 ASN A N 1
ATOM 1363 C CA . ASN A 1 168 ? -23.692 5.567 -13.836 1.00 34.16 168 ASN A CA 1
ATOM 1364 C C . ASN A 1 168 ? -23.436 7.059 -13.604 1.00 34.16 168 ASN A C 1
ATOM 1366 O O . ASN A 1 168 ? -23.810 7.610 -12.572 1.00 34.16 168 ASN A O 1
ATOM 1370 N N . SER A 1 169 ? -22.823 7.723 -14.577 1.00 39.72 169 SER A N 1
ATOM 1371 C CA . SER A 1 169 ? -22.524 9.159 -14.577 1.00 39.72 169 SER A CA 1
ATOM 1372 C C . SER A 1 169 ? -23.750 10.058 -14.824 1.00 39.72 169 SER A C 1
ATOM 1374 O O . SER A 1 169 ? -23.603 11.133 -15.388 1.00 39.72 169 SER A O 1
ATOM 1376 N N . ASN A 1 170 ? -24.947 9.650 -14.387 1.00 37.47 170 ASN A N 1
ATOM 1377 C CA . ASN A 1 170 ? -26.196 10.410 -14.568 1.00 37.47 170 ASN A CA 1
ATOM 1378 C C . ASN A 1 170 ? -26.775 10.970 -13.256 1.00 37.47 170 ASN A C 1
ATOM 1380 O O . ASN A 1 170 ? -27.960 11.272 -13.191 1.00 37.47 170 ASN A O 1
ATOM 1384 N N . CYS A 1 171 ? -25.967 11.111 -12.205 1.00 34.72 171 CYS A N 1
ATOM 1385 C CA . CYS A 1 171 ? -26.428 11.642 -10.917 1.00 34.72 171 CYS A CA 1
ATOM 1386 C C . CYS A 1 171 ? -25.807 13.011 -10.612 1.00 34.72 171 CYS A C 1
ATOM 1388 O O . CYS A 1 171 ? -25.244 13.197 -9.541 1.00 34.72 171 CYS A O 1
ATOM 1390 N N . PHE A 1 172 ? -25.860 13.937 -11.569 1.00 36.00 172 PHE A N 1
ATOM 1391 C CA . PHE A 1 172 ? -25.645 15.370 -11.346 1.00 36.00 172 PHE A CA 1
ATOM 1392 C C . PHE A 1 172 ? -26.471 16.152 -12.368 1.00 36.00 172 PHE A C 1
ATOM 1394 O O . PHE A 1 172 ? -25.919 16.807 -13.239 1.00 36.00 172 PHE A O 1
ATOM 1401 N N . ASP A 1 173 ? -27.787 16.027 -12.270 1.00 41.59 173 ASP A N 1
ATOM 1402 C CA . ASP A 1 173 ? -28.733 17.027 -12.752 1.00 41.59 173 ASP A CA 1
ATOM 1403 C C . ASP A 1 173 ? -29.860 17.045 -11.719 1.00 41.59 173 ASP A C 1
ATOM 1405 O O . ASP A 1 173 ? -30.696 16.146 -11.716 1.00 41.59 173 ASP A O 1
ATOM 1409 N N . ASP A 1 174 ? -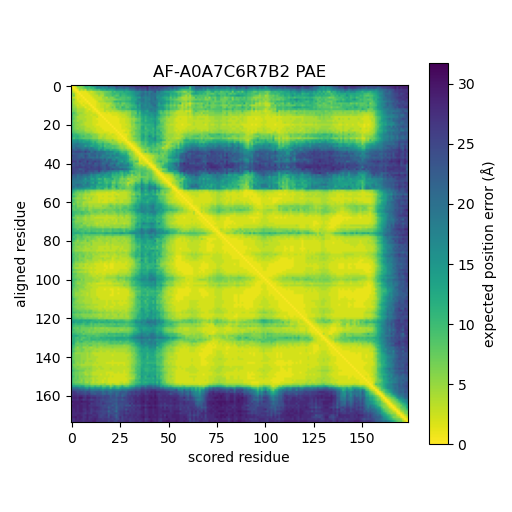29.740 17.969 -10.761 1.00 37.53 174 ASP A N 1
ATOM 1410 C CA . ASP A 1 174 ? -30.815 18.686 -10.052 1.00 37.53 174 ASP A CA 1
ATOM 1411 C C . ASP A 1 174 ? -30.195 19.749 -9.121 1.00 37.53 174 ASP A C 1
ATOM 1413 O O . ASP A 1 174 ? -29.386 19.387 -8.231 1.00 37.53 174 ASP A O 1
#

Secondary structure (DSSP, 8-state):
---HHHHHHHHHHTHHHHHHHHHHHHHHHEEEEPPPHHHHHHH--S-EEEES-S-EEEEEE-S-S---EEEEEE-TTSPPHHHHHHTT--SEEEEEEEETTEEEEEEEEEHHHHHHTTTTTS----EE-TTSS-EEEEE-HHHHHHTT-EEEEE-TT-TT--------S-----

Nearest PDB structures (foldseek):
  1ni0-assembly2_B  TM=4.655E-01  e=8.317E-02  Proteus vulgaris
  1k0z-assembly1_B  TM=4.569E-01  e=5.436E-02  Proteus vulgaris
  7mq9-assembly1_SM  TM=5.862E-01  e=5.146E-01  Homo sapiens
  7mqa-assembly1_SM  TM=3.384E-01  e=4.036E-01  Homo sapiens
  7ohx-assembly1_x  TM=2.998E-01  e=7.874E-01  Saccharomyces cerevisiae S288C

Sequence (174 aa):
MNTFAENKKWEEKHFAEAKLILESQLSKIVKISLATPEEDMTMATDAKIVLTGSSIALRVRRDTGFRDFTIRAYNRGNKTEIEKLREGYCDWYLYMWTVDNTVKDWILVDMNKMRQSGLLEEQRNVKMNRDNSTGFIAYSIQELEAYGLIVAKHINGDSSTNEVWTINSNCFDD

Radius of gyration: 19.18 Å; Cα contacts (8 Å, |Δi|>4): 235; chains: 1; bounding box: 54×35×49 Å